Protein AF-A0A8T5UD43-F1 (afdb_monomer_lite)

Structure (mmCIF, N/CA/C/O backbone):
data_AF-A0A8T5UD43-F1
#
_entry.id   AF-A0A8T5UD43-F1
#
loop_
_atom_site.group_PDB
_atom_site.id
_atom_site.type_symbol
_atom_site.label_atom_id
_atom_site.label_alt_id
_atom_site.label_comp_id
_atom_site.label_asym_id
_atom_site.label_entity_id
_atom_site.label_seq_id
_atom_site.pdbx_PDB_ins_code
_atom_site.Cartn_x
_atom_site.Cartn_y
_atom_site.Cartn_z
_atom_site.occupancy
_atom_site.B_iso_or_equiv
_atom_site.auth_seq_id
_atom_site.auth_comp_id
_atom_site.auth_asym_id
_atom_site.auth_atom_id
_atom_site.pdbx_PDB_model_num
ATOM 1 N N . MET A 1 1 ? 3.627 3.644 -30.834 1.00 61.16 1 MET A N 1
ATOM 2 C CA . MET A 1 1 ? 4.848 2.817 -30.928 1.00 61.16 1 MET A CA 1
ATOM 3 C C . MET A 1 1 ? 4.604 1.758 -31.985 1.00 61.16 1 MET A C 1
ATOM 5 O O . MET A 1 1 ? 3.469 1.311 -32.108 1.00 61.16 1 MET A O 1
ATOM 9 N N . SER A 1 2 ? 5.599 1.403 -32.795 1.00 85.69 2 SER A N 1
ATOM 10 C CA . SER A 1 2 ? 5.437 0.303 -33.752 1.00 85.69 2 SER A CA 1
ATOM 11 C C . SER A 1 2 ? 5.488 -1.035 -33.009 1.00 85.69 2 SER A C 1
ATOM 13 O O . SER A 1 2 ? 6.326 -1.213 -32.127 1.00 85.69 2 SER A O 1
ATOM 15 N N . GLU A 1 3 ? 4.671 -2.018 -33.395 1.00 85.94 3 GLU A N 1
ATOM 16 C CA . GLU A 1 3 ? 4.678 -3.365 -32.789 1.00 85.94 3 GLU A CA 1
ATOM 17 C C . GLU A 1 3 ? 6.077 -4.014 -32.761 1.00 85.94 3 GLU A C 1
ATOM 19 O O . GLU A 1 3 ? 6.402 -4.828 -31.892 1.00 85.94 3 GLU A O 1
ATOM 24 N N . LYS A 1 4 ? 6.935 -3.667 -33.730 1.00 87.69 4 LYS A N 1
ATOM 25 C CA . LYS A 1 4 ? 8.324 -4.144 -33.797 1.00 87.69 4 LYS A CA 1
ATOM 26 C C . LYS A 1 4 ? 9.180 -3.593 -32.653 1.00 87.69 4 LYS A C 1
ATOM 28 O O . LYS A 1 4 ? 10.029 -4.313 -32.128 1.00 87.69 4 LYS A O 1
ATOM 33 N N . GLU A 1 5 ? 8.961 -2.344 -32.262 1.00 87.81 5 GLU A N 1
ATOM 34 C CA . GLU A 1 5 ? 9.717 -1.674 -31.201 1.00 87.81 5 GLU A CA 1
ATOM 35 C C . GLU A 1 5 ? 9.360 -2.249 -29.831 1.00 87.81 5 GLU A C 1
ATOM 37 O O . GLU A 1 5 ? 10.254 -2.556 -29.042 1.00 87.81 5 GLU A O 1
ATOM 42 N N . GLU A 1 6 ? 8.074 -2.499 -29.583 1.00 85.75 6 GLU A N 1
ATOM 43 C CA . GLU A 1 6 ? 7.592 -3.115 -28.342 1.00 85.75 6 GLU A CA 1
ATOM 44 C C . GLU A 1 6 ? 8.174 -4.520 -28.143 1.00 85.75 6 GLU A C 1
ATOM 46 O O . GLU A 1 6 ? 8.718 -4.831 -27.079 1.00 85.75 6 GLU A O 1
ATOM 51 N N . LYS A 1 7 ? 8.177 -5.352 -29.196 1.00 87.00 7 LYS A N 1
ATOM 52 C CA . LYS A 1 7 ? 8.784 -6.696 -29.158 1.00 87.00 7 LYS A CA 1
ATOM 53 C C . LYS A 1 7 ? 10.276 -6.650 -28.821 1.00 87.00 7 LYS A C 1
ATOM 55 O O . LYS A 1 7 ? 10.768 -7.485 -28.055 1.00 87.00 7 LYS A O 1
ATOM 60 N N . LEU A 1 8 ? 11.012 -5.682 -29.370 1.00 90.62 8 LEU A N 1
ATOM 61 C CA . LEU A 1 8 ? 12.433 -5.496 -29.062 1.00 90.62 8 LEU A CA 1
ATOM 62 C C . LEU A 1 8 ? 12.650 -5.072 -27.604 1.00 90.62 8 LEU A C 1
ATOM 64 O O . LEU A 1 8 ? 13.583 -5.564 -26.961 1.00 90.62 8 LEU A O 1
ATOM 68 N N . LEU A 1 9 ? 11.788 -4.207 -27.072 1.00 89.12 9 LEU A N 1
ATOM 69 C CA . LEU A 1 9 ? 11.841 -3.720 -25.692 1.00 89.12 9 LEU A CA 1
ATOM 70 C C . LEU A 1 9 ? 11.626 -4.864 -24.688 1.00 89.12 9 LEU A C 1
ATOM 72 O O . LEU A 1 9 ? 12.456 -5.074 -23.799 1.00 89.12 9 LEU A O 1
ATOM 76 N N . VAL A 1 10 ? 10.599 -5.690 -24.908 1.00 85.50 10 VAL A N 1
ATOM 77 C CA . VAL A 1 10 ? 10.301 -6.876 -24.083 1.00 85.50 10 VAL A CA 1
ATOM 78 C C . VAL A 1 10 ? 11.444 -7.899 -24.138 1.00 85.50 10 VAL A C 1
ATOM 80 O O . VAL A 1 10 ? 11.866 -8.432 -23.106 1.00 85.50 10 VAL A O 1
ATOM 83 N N . ARG A 1 11 ? 12.027 -8.149 -25.320 1.00 87.00 11 ARG A N 1
ATOM 84 C CA . ARG A 1 11 ? 13.167 -9.075 -25.467 1.00 87.00 11 ARG A CA 1
ATOM 85 C C . ARG A 1 11 ? 14.407 -8.590 -24.710 1.00 87.00 11 ARG A C 1
ATOM 87 O O . ARG A 1 11 ? 15.098 -9.393 -24.083 1.00 87.00 11 ARG A O 1
ATOM 94 N N . LYS A 1 12 ? 14.697 -7.286 -24.742 1.00 89.88 12 LYS A N 1
ATOM 95 C CA . LYS A 1 12 ? 15.799 -6.701 -23.961 1.00 89.88 12 LYS A CA 1
ATOM 96 C C . LYS A 1 12 ? 15.545 -6.834 -22.456 1.00 89.88 12 LYS A C 1
ATOM 98 O O . LYS A 1 12 ? 16.437 -7.280 -21.736 1.00 89.88 12 LYS A O 1
ATOM 103 N N . ALA A 1 13 ? 14.335 -6.519 -21.989 1.00 86.31 13 ALA A N 1
ATOM 104 C CA . ALA A 1 13 ? 13.967 -6.622 -20.576 1.00 86.31 13 ALA A CA 1
ATOM 105 C C . ALA A 1 13 ? 14.096 -8.063 -20.046 1.00 86.31 13 ALA A C 1
ATOM 107 O O . ALA A 1 13 ? 14.746 -8.300 -19.027 1.00 86.31 13 ALA A O 1
ATOM 108 N N . THR A 1 14 ? 13.565 -9.042 -20.782 1.00 85.06 14 THR A N 1
ATOM 109 C CA . THR A 1 14 ? 13.639 -10.468 -20.416 1.00 85.06 14 THR A CA 1
ATOM 110 C C . THR A 1 14 ? 15.074 -11.002 -20.392 1.00 85.06 14 THR A C 1
ATOM 112 O O . THR A 1 14 ? 15.444 -11.727 -19.466 1.00 85.06 14 THR A O 1
ATOM 115 N N . LEU A 1 15 ? 15.926 -10.612 -21.349 1.00 88.06 15 LEU A N 1
ATOM 116 C CA . LEU A 1 15 ? 17.350 -10.970 -21.340 1.00 88.06 15 LEU A CA 1
ATOM 117 C C . LEU A 1 15 ? 18.093 -10.378 -20.137 1.00 88.06 15 LEU A C 1
ATOM 119 O O . LEU A 1 15 ? 18.899 -11.076 -19.518 1.00 88.06 15 LEU A O 1
ATOM 123 N N . ASN A 1 16 ? 17.811 -9.124 -19.783 1.00 89.81 16 ASN A N 1
ATOM 124 C CA . ASN A 1 16 ? 18.417 -8.470 -18.623 1.00 89.81 16 ASN A CA 1
ATOM 125 C C . ASN A 1 16 ? 18.009 -9.155 -17.311 1.00 89.81 16 ASN A C 1
ATOM 127 O O . ASN A 1 16 ? 18.869 -9.441 -16.476 1.00 89.81 16 ASN A O 1
ATOM 131 N N . LEU A 1 17 ? 16.727 -9.499 -17.154 1.00 86.56 17 LEU A N 1
ATOM 132 C CA . LEU A 1 17 ? 16.239 -10.267 -16.004 1.00 86.56 17 LEU A CA 1
ATOM 133 C C . LEU A 1 17 ? 16.913 -11.641 -15.921 1.00 86.56 17 LEU A C 1
ATOM 135 O O . LEU A 1 17 ? 17.408 -12.024 -14.862 1.00 86.56 17 LEU A O 1
ATOM 139 N N . ARG A 1 18 ? 17.015 -12.359 -17.044 1.00 86.88 18 ARG A N 1
ATOM 140 C CA . ARG A 1 18 ? 17.670 -13.672 -17.104 1.00 86.88 18 ARG A CA 1
ATOM 141 C C . ARG A 1 18 ? 19.152 -13.611 -16.731 1.00 86.88 18 ARG A C 1
ATOM 143 O O . ARG A 1 18 ? 19.638 -14.510 -16.052 1.00 86.88 18 ARG A O 1
ATOM 150 N N . ARG A 1 19 ? 19.876 -12.569 -17.157 1.00 89.44 19 ARG A N 1
ATOM 151 C CA . ARG A 1 19 ? 21.281 -12.354 -16.764 1.00 89.44 19 ARG A CA 1
ATOM 152 C C . ARG A 1 19 ? 21.420 -12.130 -15.258 1.00 89.44 19 ARG A C 1
ATOM 154 O O . ARG A 1 19 ? 22.349 -12.659 -14.664 1.00 89.44 19 ARG A O 1
ATOM 161 N N . LYS A 1 20 ? 20.492 -11.386 -14.647 1.00 89.38 20 LYS A N 1
ATOM 162 C CA . LYS A 1 20 ? 20.528 -11.051 -13.215 1.00 89.38 20 LYS A CA 1
ATOM 163 C C . LYS A 1 20 ? 20.094 -12.203 -12.302 1.00 89.38 20 LYS A C 1
ATOM 165 O O . LYS A 1 20 ? 20.681 -12.382 -11.242 1.00 89.38 20 LYS A O 1
ATOM 170 N N . TYR A 1 21 ? 19.066 -12.962 -12.685 1.00 89.19 21 TYR A N 1
ATOM 171 C CA . TYR A 1 21 ? 18.407 -13.938 -11.802 1.00 89.19 21 TYR A CA 1
ATOM 172 C C . TYR A 1 21 ? 18.541 -15.402 -12.252 1.00 89.19 21 TYR A C 1
ATOM 174 O O . TYR A 1 21 ? 18.075 -16.302 -11.553 1.00 89.19 21 TYR A O 1
ATOM 182 N N . GLY A 1 22 ? 19.196 -15.654 -13.388 1.00 88.75 22 GLY A N 1
ATOM 183 C CA . GLY A 1 22 ? 19.398 -16.991 -13.942 1.00 88.75 22 GLY A CA 1
ATOM 184 C C . GLY A 1 22 ? 18.198 -17.519 -14.734 1.00 88.75 22 GLY A C 1
ATOM 185 O O . GLY A 1 22 ? 17.271 -16.789 -15.077 1.00 88.75 22 GLY A O 1
ATOM 186 N N . ARG A 1 23 ? 18.235 -18.814 -15.078 1.00 83.44 23 ARG A N 1
ATOM 187 C CA . ARG A 1 23 ? 17.182 -19.494 -15.867 1.00 83.44 23 ARG A CA 1
ATOM 188 C C . ARG A 1 23 ? 16.050 -20.074 -15.014 1.00 83.44 23 ARG A C 1
ATOM 190 O O . ARG A 1 23 ? 15.013 -20.420 -15.563 1.00 83.44 23 ARG A O 1
ATOM 197 N N . THR A 1 24 ? 16.263 -20.217 -13.709 1.00 86.00 24 THR A N 1
ATOM 198 C CA . THR A 1 24 ? 15.349 -20.921 -12.798 1.00 86.00 24 THR A CA 1
ATOM 199 C C . THR A 1 24 ? 14.245 -20.028 -12.238 1.00 86.00 24 THR A C 1
ATOM 201 O O . THR A 1 24 ? 13.187 -20.533 -11.879 1.00 86.00 24 THR A O 1
ATOM 204 N N . LYS A 1 25 ? 14.457 -18.707 -12.170 1.00 83.56 25 LYS A N 1
ATOM 205 C CA . LYS A 1 25 ? 13.484 -17.755 -11.618 1.00 83.56 25 LYS A CA 1
ATOM 206 C C . LYS A 1 25 ? 12.697 -17.068 -12.731 1.00 83.56 25 LYS A C 1
ATOM 208 O O . LYS A 1 25 ? 13.278 -16.377 -13.563 1.00 83.56 25 LYS A O 1
ATOM 213 N N . GLN A 1 26 ? 11.375 -17.216 -12.705 1.00 81.12 26 GLN A N 1
ATOM 214 C CA . GLN A 1 26 ? 10.456 -16.416 -13.513 1.00 81.12 26 GLN A CA 1
ATOM 215 C C . GLN A 1 26 ? 10.054 -15.180 -12.708 1.00 81.12 26 GLN A C 1
ATOM 217 O O . GLN A 1 26 ? 9.596 -15.300 -11.573 1.00 81.12 26 GLN A O 1
ATOM 222 N N . ILE A 1 27 ? 10.284 -13.991 -13.264 1.00 83.62 27 ILE A N 1
ATOM 223 C CA . ILE A 1 27 ? 10.007 -12.721 -12.588 1.00 83.62 27 ILE A CA 1
ATOM 224 C C . ILE A 1 27 ? 8.981 -11.969 -13.406 1.00 83.62 27 ILE A C 1
ATOM 226 O O . ILE A 1 27 ? 9.266 -11.555 -14.528 1.00 83.62 27 ILE A O 1
ATOM 230 N N . ASN A 1 28 ? 7.818 -11.759 -12.802 1.00 83.12 28 ASN A N 1
ATOM 231 C CA . ASN A 1 28 ? 6.797 -10.882 -13.342 1.00 83.12 28 ASN A CA 1
ATOM 232 C C . ASN A 1 28 ? 7.025 -9.487 -12.765 1.00 83.12 28 ASN A C 1
ATOM 234 O O . ASN A 1 28 ? 6.955 -9.289 -11.550 1.00 83.12 28 ASN A O 1
ATOM 238 N N . ILE A 1 29 ? 7.347 -8.533 -13.638 1.00 83.25 29 ILE A N 1
ATOM 239 C CA . ILE A 1 29 ? 7.404 -7.122 -13.262 1.00 83.25 29 ILE A CA 1
ATOM 240 C C . ILE A 1 29 ? 5.959 -6.637 -13.180 1.00 83.25 29 ILE A C 1
ATOM 242 O O . ILE A 1 29 ? 5.236 -6.696 -14.169 1.00 83.25 29 ILE A O 1
ATOM 246 N N . VAL A 1 30 ? 5.549 -6.196 -11.993 1.00 87.31 30 VAL A N 1
ATOM 247 C CA . VAL A 1 30 ? 4.234 -5.593 -11.760 1.00 87.31 30 VAL A CA 1
ATOM 248 C C . VAL A 1 30 ? 4.456 -4.133 -11.418 1.00 87.31 30 VAL A C 1
ATOM 250 O O . VAL A 1 30 ? 5.132 -3.818 -10.433 1.00 87.31 30 VAL A O 1
ATOM 253 N N . GLU A 1 31 ? 3.895 -3.253 -12.234 1.00 87.56 31 GLU A N 1
ATOM 254 C CA . GLU A 1 31 ? 3.856 -1.825 -11.959 1.00 87.56 31 GLU A CA 1
ATOM 255 C C . GLU A 1 31 ? 2.636 -1.532 -11.088 1.00 87.56 31 GLU A C 1
ATOM 257 O O . GLU A 1 31 ? 1.556 -2.065 -11.319 1.00 87.56 31 GLU A O 1
ATOM 262 N N . ARG A 1 32 ? 2.844 -0.750 -10.026 1.00 91.56 32 ARG A N 1
ATOM 263 C CA . ARG A 1 32 ? 1.783 -0.332 -9.108 1.00 91.56 32 ARG A CA 1
ATOM 264 C C . ARG A 1 32 ? 1.798 1.170 -8.951 1.00 91.56 32 ARG A C 1
ATOM 266 O O . ARG A 1 32 ? 2.880 1.771 -8.817 1.00 91.56 32 ARG A O 1
ATOM 273 N N . ASP A 1 33 ? 0.606 1.736 -8.875 1.00 89.75 33 ASP A N 1
ATOM 274 C CA . ASP A 1 33 ? 0.417 3.173 -8.845 1.00 89.75 33 ASP A CA 1
ATOM 275 C C . ASP A 1 33 ? 0.802 3.759 -7.489 1.00 89.75 33 ASP A C 1
ATOM 277 O O . ASP A 1 33 ? 0.566 3.195 -6.414 1.00 89.75 33 ASP A O 1
ATOM 281 N N . ALA A 1 34 ? 1.478 4.905 -7.550 1.00 90.94 34 ALA A N 1
ATOM 282 C CA . ALA A 1 34 ? 1.839 5.679 -6.367 1.00 90.94 34 ALA A CA 1
ATOM 283 C C . ALA A 1 34 ? 0.729 6.658 -5.963 1.00 90.94 34 ALA A C 1
ATOM 285 O O . ALA A 1 34 ? 0.648 7.026 -4.792 1.00 90.94 34 ALA A O 1
ATOM 286 N N . PHE A 1 35 ? -0.086 7.073 -6.932 1.00 93.75 35 PHE A N 1
ATOM 287 C CA . PHE A 1 35 ? -1.181 8.018 -6.774 1.00 93.75 35 PHE A CA 1
ATOM 288 C C . PHE A 1 35 ? -2.491 7.274 -6.515 1.00 93.75 35 PHE A C 1
ATOM 290 O O . PHE A 1 35 ? -2.725 6.221 -7.103 1.00 93.75 35 PHE A O 1
ATOM 297 N N . VAL A 1 36 ? -3.342 7.826 -5.649 1.00 92.88 36 VAL A N 1
ATOM 298 C CA . VAL A 1 36 ? -4.655 7.251 -5.337 1.00 92.88 36 VAL A CA 1
ATOM 299 C C . VAL A 1 36 ? -5.736 8.200 -5.845 1.00 92.88 36 VAL A C 1
ATOM 301 O O . VAL A 1 36 ? -5.895 9.286 -5.289 1.00 92.88 36 VAL A O 1
ATOM 304 N N . PRO A 1 37 ? -6.473 7.823 -6.904 1.00 94.56 37 PRO A N 1
ATOM 305 C CA . PRO A 1 37 ? -7.640 8.564 -7.357 1.00 94.56 37 PRO A CA 1
ATOM 306 C C . PRO A 1 37 ? -8.723 8.636 -6.277 1.00 94.56 37 PRO A C 1
ATOM 308 O O . PRO A 1 37 ? -8.925 7.692 -5.512 1.00 94.56 37 PRO A O 1
ATOM 311 N N . SER A 1 38 ? -9.490 9.726 -6.274 1.00 94.00 38 SER A N 1
ATOM 312 C CA . SER A 1 38 ? -10.570 9.949 -5.305 1.00 94.00 38 SER A CA 1
ATOM 313 C C . SER A 1 38 ? -11.690 8.902 -5.374 1.00 94.00 38 SER A C 1
ATOM 315 O O . SER A 1 38 ? -12.342 8.639 -4.367 1.00 94.00 38 SER A O 1
ATOM 317 N N . SER A 1 39 ? -11.915 8.279 -6.536 1.00 94.50 39 SER A N 1
ATOM 318 C CA . SER A 1 39 ? -12.851 7.156 -6.690 1.00 94.50 39 SER A CA 1
ATOM 319 C C . SER A 1 39 ? -12.412 5.944 -5.869 1.00 94.50 39 SER A C 1
ATOM 321 O O . SER A 1 39 ? -13.167 5.462 -5.028 1.00 94.50 39 SER A O 1
ATOM 323 N N . ILE A 1 40 ? -11.159 5.517 -6.050 1.00 94.31 40 ILE A N 1
ATOM 324 C CA . ILE A 1 40 ? -10.554 4.400 -5.316 1.00 94.31 40 ILE A CA 1
ATOM 325 C C . ILE A 1 40 ? -10.519 4.706 -3.818 1.00 94.31 40 ILE A C 1
ATOM 327 O O . ILE A 1 40 ? -10.807 3.837 -3.000 1.00 94.31 40 ILE A O 1
ATOM 331 N N . GLU A 1 41 ? -10.209 5.945 -3.439 1.00 94.12 41 GLU A N 1
ATOM 332 C CA . GLU A 1 41 ? -10.198 6.353 -2.036 1.00 94.12 41 GLU A CA 1
ATOM 333 C C . GLU A 1 41 ? -11.571 6.168 -1.365 1.00 94.12 41 GLU A C 1
ATOM 335 O O . GLU A 1 41 ? -11.660 5.596 -0.274 1.00 94.12 41 GLU A O 1
ATOM 340 N N . LYS A 1 42 ? -12.653 6.597 -2.029 1.00 95.12 42 LYS A N 1
ATOM 341 C CA . LYS A 1 42 ? -14.026 6.413 -1.535 1.00 95.12 42 LYS A CA 1
ATOM 342 C C . LYS A 1 42 ? -14.375 4.934 -1.391 1.00 95.12 42 LYS A C 1
ATOM 344 O O . LYS A 1 42 ? -14.854 4.524 -0.335 1.00 95.12 42 LYS A O 1
ATOM 349 N N . GLU A 1 43 ? -14.054 4.121 -2.395 1.00 94.88 43 GLU A N 1
ATOM 350 C CA . GLU A 1 43 ? -14.280 2.672 -2.346 1.00 94.88 43 GLU A CA 1
ATOM 351 C C . GLU A 1 43 ? -13.506 1.994 -1.208 1.00 94.88 43 GLU A C 1
ATOM 353 O O . GLU A 1 43 ? -14.033 1.109 -0.522 1.00 94.88 43 GLU A O 1
ATOM 358 N N . ILE A 1 44 ? -12.251 2.400 -0.976 1.00 94.38 44 ILE A N 1
ATOM 359 C CA . ILE A 1 44 ? -11.454 1.903 0.147 1.00 94.38 44 ILE A CA 1
ATOM 360 C C . ILE A 1 44 ? -12.183 2.226 1.444 1.00 94.38 44 ILE A C 1
ATOM 362 O O . ILE A 1 44 ? -12.423 1.297 2.219 1.00 94.38 44 ILE A O 1
ATOM 366 N N . ARG A 1 45 ? -12.572 3.491 1.639 1.00 93.00 45 ARG A N 1
ATOM 367 C CA . ARG A 1 45 ? -13.235 3.999 2.845 1.00 93.00 45 ARG A CA 1
ATOM 368 C C . ARG A 1 45 ? -14.534 3.248 3.147 1.00 93.00 45 ARG A C 1
ATOM 370 O O . ARG A 1 45 ? -14.703 2.751 4.256 1.00 93.00 45 ARG A O 1
ATOM 377 N N . GLU A 1 46 ? -15.391 3.055 2.148 1.00 93.44 46 GLU A N 1
ATOM 378 C CA . GLU A 1 46 ? -16.637 2.279 2.266 1.00 93.44 46 GLU A CA 1
ATOM 379 C C . GLU A 1 46 ? -16.399 0.795 2.589 1.00 93.44 46 GLU A C 1
ATOM 381 O O . GLU A 1 46 ? -17.246 0.119 3.183 1.00 93.44 46 GLU A O 1
ATOM 386 N N . SER A 1 47 ? -15.241 0.258 2.196 1.00 92.12 47 SER A N 1
ATOM 387 C CA . SER A 1 47 ? -14.880 -1.136 2.450 1.00 92.12 47 SER A CA 1
ATOM 388 C C . SER A 1 47 ? -14.297 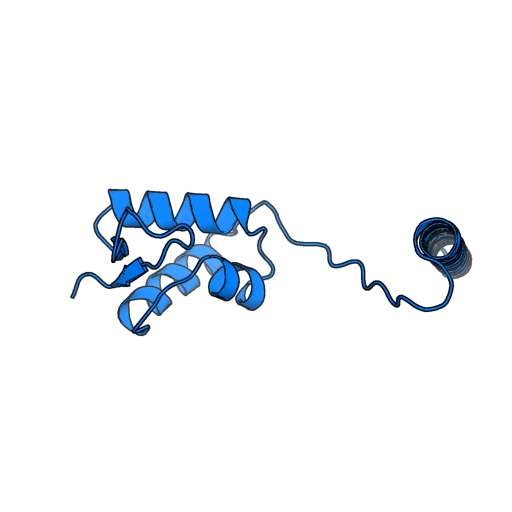-1.393 3.843 1.00 92.12 47 SER A C 1
ATOM 390 O O . SER A 1 47 ? -14.276 -2.553 4.257 1.00 92.12 47 SER A O 1
ATOM 392 N N . LEU A 1 48 ? -13.815 -0.364 4.553 1.00 91.50 48 LEU A N 1
ATOM 393 C CA . LEU A 1 48 ? -13.171 -0.499 5.868 1.00 91.50 48 LEU A CA 1
ATOM 394 C C . LEU A 1 48 ? -14.086 -1.137 6.931 1.00 91.50 48 LEU A C 1
ATOM 396 O O . LEU A 1 48 ? -13.678 -2.162 7.480 1.00 91.50 48 LEU A O 1
ATOM 400 N N . PRO A 1 49 ? -15.316 -0.644 7.192 1.00 90.31 49 PRO A N 1
ATOM 401 C CA . PRO A 1 49 ? -16.151 -1.174 8.278 1.00 90.31 49 PRO A CA 1
ATOM 402 C C . PRO A 1 49 ? -16.601 -2.624 8.050 1.00 90.31 49 PRO A C 1
ATOM 404 O O . PRO A 1 49 ? -16.894 -3.352 8.992 1.00 90.31 49 PRO A O 1
ATOM 407 N N . LYS A 1 50 ? -16.624 -3.086 6.794 1.00 90.50 50 LYS A N 1
ATOM 408 C CA . LYS A 1 50 ? -17.046 -4.450 6.433 1.00 90.50 50 LYS A CA 1
ATOM 409 C C . LYS A 1 50 ? -15.972 -5.505 6.728 1.00 90.50 50 LYS A C 1
ATOM 411 O O . LYS A 1 50 ? -16.250 -6.702 6.659 1.00 90.50 50 LYS A O 1
ATOM 416 N N . LYS A 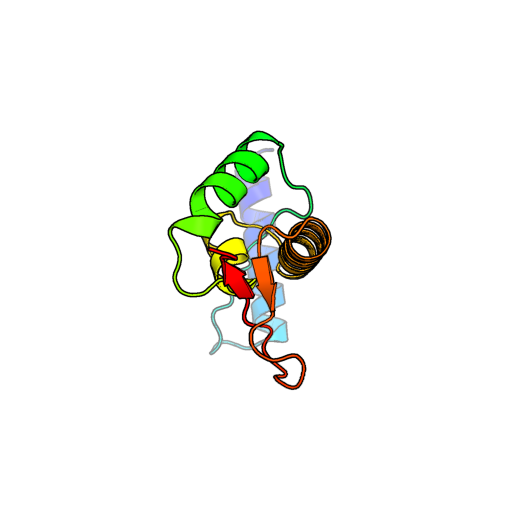1 51 ? -14.727 -5.094 6.985 1.00 89.56 51 LYS A N 1
ATOM 417 C CA . LYS A 1 51 ? -13.578 -5.998 7.119 1.00 89.56 51 LYS A CA 1
ATOM 418 C C . LYS A 1 51 ? -13.240 -6.233 8.582 1.00 89.56 51 LYS A C 1
ATOM 420 O O . LYS A 1 51 ? -13.040 -5.294 9.334 1.00 89.56 51 LYS A O 1
ATOM 425 N N . LYS A 1 52 ? -13.055 -7.502 8.956 1.00 90.75 52 LYS A N 1
ATOM 426 C CA . LYS A 1 52 ? -12.574 -7.874 10.298 1.00 90.75 52 LYS A CA 1
ATOM 427 C C . LYS A 1 52 ? -11.134 -7.438 10.555 1.00 90.75 52 LYS A C 1
ATOM 429 O O . LYS A 1 52 ? -10.786 -7.124 11.681 1.00 90.75 52 LYS A O 1
ATOM 434 N N . SER A 1 53 ? -10.293 -7.461 9.525 1.00 92.88 53 SER A N 1
ATOM 435 C CA . SER A 1 53 ? -8.901 -7.035 9.608 1.00 92.88 53 SER A CA 1
ATOM 436 C C . SER A 1 53 ? -8.478 -6.346 8.319 1.00 92.88 53 SER A C 1
ATOM 438 O O . SER A 1 53 ? -8.882 -6.712 7.209 1.00 92.88 53 SER A O 1
ATOM 440 N N . ILE A 1 54 ? -7.673 -5.306 8.477 1.00 95.38 54 ILE A N 1
ATOM 441 C CA . ILE A 1 54 ? -7.265 -4.407 7.412 1.00 95.38 54 ILE A CA 1
ATOM 442 C C . ILE A 1 54 ? -5.737 -4.397 7.393 1.00 95.38 54 ILE A C 1
ATOM 444 O O . ILE A 1 54 ? -5.075 -4.001 8.350 1.00 95.38 54 ILE A O 1
ATOM 448 N N . LEU A 1 55 ? -5.179 -4.870 6.280 1.00 95.44 55 LEU A N 1
ATOM 449 C CA . LEU A 1 55 ? -3.744 -4.914 6.022 1.00 95.44 55 LEU A CA 1
ATOM 450 C C . LEU A 1 55 ? -3.423 -4.047 4.811 1.00 95.44 55 LEU A C 1
ATOM 452 O O . LEU A 1 55 ? -4.149 -4.077 3.811 1.00 95.44 55 LEU A O 1
ATOM 456 N N . ALA A 1 56 ? -2.284 -3.357 4.858 1.00 95.06 56 ALA A N 1
ATOM 457 C CA . ALA A 1 56 ? -1.787 -2.590 3.718 1.00 95.06 56 ALA A CA 1
ATOM 458 C C . ALA A 1 56 ? -1.558 -3.479 2.484 1.00 95.06 56 ALA A C 1
ATOM 460 O O . ALA A 1 56 ? -1.859 -3.064 1.370 1.00 95.06 56 ALA A O 1
ATOM 461 N N . SER A 1 57 ? -1.092 -4.720 2.677 1.00 95.06 57 SER A N 1
ATOM 462 C CA . SER A 1 57 ? -0.901 -5.699 1.598 1.00 95.06 57 SER A CA 1
ATOM 463 C C . SER A 1 57 ? -2.204 -6.029 0.872 1.00 95.06 57 SER A C 1
ATOM 465 O O . SER A 1 57 ? -2.231 -6.057 -0.354 1.00 95.06 57 SER A O 1
ATOM 467 N N . ASN A 1 58 ? -3.295 -6.228 1.613 1.00 94.31 58 ASN A N 1
ATOM 468 C CA . ASN A 1 58 ? -4.591 -6.581 1.034 1.00 94.31 58 ASN A CA 1
ATOM 469 C C . ASN A 1 58 ? -5.173 -5.423 0.214 1.00 94.31 58 ASN A C 1
ATOM 471 O O . ASN A 1 58 ? -5.772 -5.653 -0.832 1.00 94.31 58 ASN A O 1
ATOM 475 N N . ILE A 1 59 ? -4.991 -4.180 0.670 1.00 94.44 59 ILE A N 1
ATOM 476 C CA . ILE A 1 59 ? -5.411 -2.984 -0.078 1.00 94.44 59 ILE A CA 1
ATOM 477 C C . ILE A 1 59 ? -4.537 -2.802 -1.321 1.00 94.44 59 ILE A C 1
ATOM 479 O O . ILE A 1 59 ? -5.068 -2.632 -2.414 1.00 94.44 59 ILE A O 1
ATOM 483 N N . ALA A 1 60 ? -3.216 -2.908 -1.170 1.00 94.75 60 ALA A N 1
ATOM 484 C CA . ALA A 1 60 ? -2.262 -2.779 -2.268 1.00 94.75 60 ALA A CA 1
ATOM 485 C C . ALA A 1 60 ? -2.517 -3.790 -3.396 1.00 94.75 60 ALA A C 1
ATOM 487 O O . ALA A 1 60 ? -2.425 -3.436 -4.564 1.00 94.75 60 ALA A O 1
ATOM 488 N N . LEU A 1 61 ? -2.857 -5.035 -3.051 1.00 93.31 61 LEU A N 1
ATOM 489 C CA . LEU A 1 61 ? -3.185 -6.071 -4.032 1.00 93.31 61 LEU A CA 1
ATOM 490 C C . LEU A 1 61 ? -4.554 -5.867 -4.682 1.00 93.31 61 LEU A C 1
ATOM 492 O O . LEU A 1 61 ? -4.708 -6.184 -5.852 1.00 93.31 61 LEU A O 1
ATOM 496 N N . LYS A 1 62 ? -5.552 -5.374 -3.938 1.00 93.25 62 LYS A N 1
ATOM 497 C CA . LYS A 1 62 ? -6.912 -5.210 -4.467 1.00 93.25 62 LYS A CA 1
ATOM 498 C C . LYS A 1 62 ? -7.034 -4.033 -5.439 1.00 93.25 62 LYS A C 1
ATOM 500 O O . LYS A 1 62 ? -7.830 -4.111 -6.365 1.00 93.25 62 LYS A O 1
ATOM 505 N N . PHE A 1 63 ? -6.296 -2.955 -5.193 1.00 93.50 63 PHE A N 1
ATOM 506 C CA . PHE A 1 63 ? -6.407 -1.698 -5.941 1.00 93.50 63 PHE A CA 1
ATOM 507 C C . PHE A 1 63 ? -5.144 -1.365 -6.751 1.00 93.50 63 PHE A C 1
ATOM 509 O O . PHE A 1 63 ? -4.979 -0.225 -7.167 1.00 93.50 63 PHE A O 1
ATOM 516 N N . ASP A 1 64 ? -4.224 -2.325 -6.908 1.00 92.81 64 ASP A N 1
ATOM 517 C CA . ASP A 1 64 ? -2.932 -2.161 -7.598 1.00 92.81 64 ASP A CA 1
ATOM 518 C C . ASP A 1 64 ? -2.107 -0.939 -7.147 1.00 92.81 64 ASP A C 1
ATOM 520 O O . ASP A 1 64 ? -1.345 -0.328 -7.899 1.00 92.81 64 ASP A O 1
ATOM 524 N N . LEU A 1 65 ? -2.191 -0.624 -5.853 1.00 94.50 65 LEU A N 1
ATOM 525 C CA . LEU A 1 65 ? -1.470 0.480 -5.224 1.00 94.50 65 LEU A CA 1
ATOM 526 C C . LEU A 1 65 ? -0.128 0.029 -4.648 1.00 94.50 65 LEU A C 1
ATOM 528 O O . LEU A 1 65 ? 0.044 -1.099 -4.176 1.00 94.50 65 LEU A O 1
ATOM 532 N N . ARG A 1 66 ? 0.846 0.940 -4.582 1.00 95.06 66 ARG A N 1
ATOM 533 C CA . ARG A 1 66 ? 2.083 0.690 -3.829 1.00 95.06 66 ARG A CA 1
ATOM 534 C C . ARG A 1 66 ? 1.784 0.477 -2.344 1.00 95.06 66 ARG A C 1
ATOM 536 O O . ARG A 1 66 ? 1.038 1.229 -1.721 1.00 95.06 66 ARG A O 1
ATOM 543 N N . ILE A 1 67 ? 2.466 -0.499 -1.741 1.00 94.38 67 ILE A N 1
ATOM 544 C CA . ILE A 1 67 ? 2.345 -0.814 -0.305 1.00 94.38 67 ILE A CA 1
ATOM 545 C C . ILE A 1 67 ? 2.677 0.401 0.570 1.00 94.38 67 ILE A C 1
ATOM 547 O O . ILE A 1 67 ? 2.027 0.632 1.587 1.00 94.38 67 ILE A O 1
ATOM 551 N N . SER A 1 68 ? 3.673 1.199 0.181 1.00 95.12 68 SER A N 1
ATOM 552 C CA . SER A 1 68 ? 4.025 2.439 0.881 1.00 95.12 68 SER A CA 1
ATOM 553 C C . SER A 1 68 ? 2.864 3.434 0.903 1.00 95.12 68 SER A C 1
ATOM 555 O O . SER A 1 68 ? 2.579 4.006 1.950 1.00 95.12 68 SER A O 1
ATOM 557 N N . THR A 1 69 ? 2.168 3.593 -0.223 1.00 95.44 69 THR A N 1
ATOM 558 C CA . THR A 1 69 ? 1.007 4.479 -0.353 1.00 95.44 69 THR A CA 1
ATOM 559 C C . THR A 1 69 ? -0.160 3.971 0.489 1.00 95.44 69 THR A C 1
ATOM 561 O O . THR A 1 69 ? -0.736 4.734 1.258 1.00 95.44 69 THR A O 1
ATOM 564 N N . ALA A 1 70 ? -0.448 2.667 0.443 1.00 95.31 70 ALA A N 1
ATOM 565 C CA . ALA A 1 7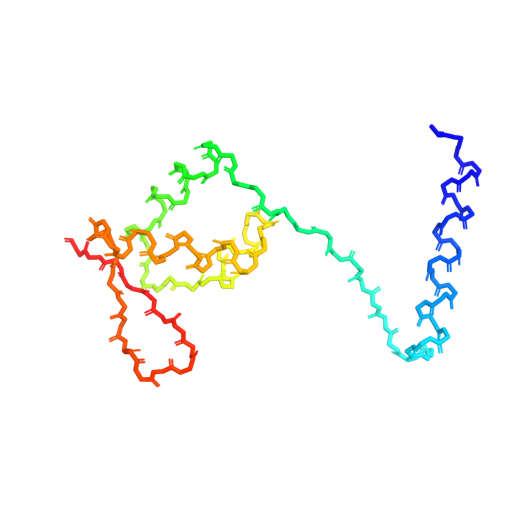0 ? -1.480 2.057 1.282 1.00 95.31 70 ALA A CA 1
ATOM 566 C C . ALA A 1 70 ? -1.194 2.238 2.788 1.00 95.31 70 ALA A C 1
ATOM 568 O O . ALA A 1 70 ? -2.106 2.511 3.562 1.00 95.31 70 ALA A O 1
ATOM 569 N N . ASN A 1 71 ? 0.072 2.139 3.211 1.00 95.31 71 ASN A N 1
ATOM 570 C CA . ASN A 1 71 ? 0.464 2.402 4.599 1.00 95.31 71 ASN A CA 1
ATOM 571 C C . ASN A 1 71 ? 0.232 3.861 5.016 1.00 95.31 71 ASN A C 1
ATOM 573 O O . ASN A 1 71 ? -0.160 4.105 6.154 1.00 95.31 71 ASN A O 1
ATOM 577 N N . LEU A 1 72 ? 0.506 4.823 4.131 1.00 95.25 72 LEU A N 1
ATOM 578 C CA . LEU A 1 72 ? 0.247 6.239 4.406 1.00 95.25 72 LEU A CA 1
ATOM 579 C C . LEU A 1 72 ? -1.254 6.502 4.549 1.00 95.25 72 LEU A C 1
ATOM 581 O O . LEU A 1 72 ? -1.655 7.136 5.520 1.00 95.25 72 LEU A O 1
ATOM 585 N N . LEU A 1 73 ? -2.069 5.937 3.656 1.00 95.12 73 LEU A N 1
ATOM 586 C CA . LEU A 1 73 ? -3.529 6.031 3.722 1.00 95.12 73 LEU A CA 1
ATOM 587 C C . LEU A 1 73 ? -4.097 5.462 5.023 1.00 95.12 73 LEU A C 1
ATOM 589 O O . LEU A 1 73 ? -4.890 6.111 5.692 1.00 95.12 73 LEU A O 1
ATOM 593 N N . LEU A 1 74 ? -3.665 4.265 5.426 1.00 94.69 74 LEU A N 1
ATOM 594 C CA . LEU A 1 74 ? -4.146 3.660 6.670 1.00 94.69 74 LEU A CA 1
ATOM 595 C C . LEU A 1 74 ? -3.756 4.482 7.902 1.00 94.69 74 LEU A C 1
ATOM 597 O O . LEU A 1 74 ? -4.563 4.625 8.812 1.00 94.69 74 LEU A O 1
ATOM 601 N N . LYS A 1 75 ? -2.560 5.079 7.923 1.00 95.06 75 LYS A N 1
ATOM 602 C CA . LYS A 1 75 ? -2.178 6.009 8.996 1.00 95.06 75 LYS A CA 1
ATOM 603 C C . LYS A 1 75 ? -3.053 7.263 9.029 1.00 95.06 75 LYS A C 1
ATOM 605 O O . LYS A 1 75 ? -3.347 7.754 10.112 1.00 95.06 75 LYS A O 1
ATOM 610 N N . GLN A 1 76 ? -3.451 7.789 7.870 1.00 95.00 76 GLN A N 1
ATOM 611 C CA . GLN A 1 76 ? -4.372 8.927 7.799 1.00 95.00 76 GLN A CA 1
ATOM 612 C C . GLN A 1 76 ? -5.742 8.547 8.367 1.00 95.00 76 GLN A C 1
ATOM 614 O O . GLN A 1 76 ? -6.232 9.230 9.258 1.00 95.00 76 GLN A O 1
ATOM 619 N N . TYR A 1 77 ? -6.300 7.406 7.959 1.00 94.69 77 TYR A N 1
ATOM 620 C CA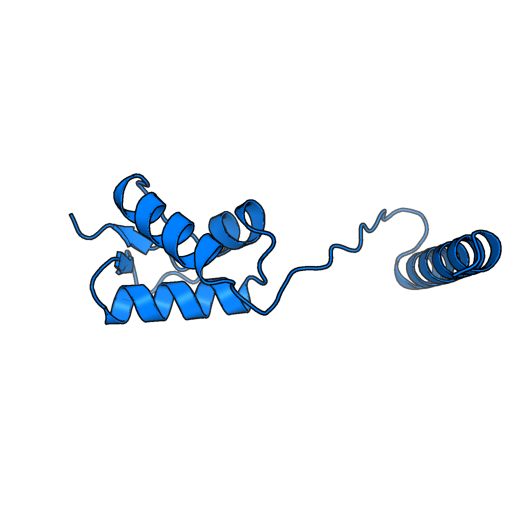 . TYR A 1 77 ? -7.578 6.914 8.487 1.00 94.69 77 TYR A CA 1
ATOM 621 C C . TYR A 1 77 ? -7.539 6.567 9.976 1.00 94.69 77 TYR A C 1
ATOM 623 O O . TYR A 1 77 ? -8.544 6.711 10.668 1.00 94.69 77 TYR A O 1
ATOM 631 N N . GLU A 1 78 ? -6.391 6.115 10.476 1.00 94.25 78 GLU A N 1
ATOM 632 C CA . GLU A 1 78 ? -6.160 5.951 11.909 1.00 94.25 78 GLU A CA 1
ATOM 633 C C . GLU A 1 78 ? -6.187 7.304 12.632 1.00 94.25 78 GLU A C 1
ATOM 635 O O . GLU A 1 78 ? -6.858 7.433 13.653 1.00 94.25 78 GLU A O 1
ATOM 640 N N . GLY A 1 79 ? -5.529 8.329 12.079 1.00 93.75 79 GLY A N 1
ATOM 641 C CA . GLY A 1 79 ? -5.565 9.695 12.612 1.00 93.75 79 GLY A CA 1
ATOM 642 C C . GLY A 1 79 ? -6.955 10.342 12.568 1.00 93.75 79 GLY A C 1
ATOM 643 O O . GLY A 1 79 ? -7.298 11.111 13.459 1.00 93.75 79 GLY A O 1
ATOM 644 N N . GLU A 1 80 ? -7.771 9.996 11.571 1.00 93.25 80 GLU A N 1
ATOM 645 C CA . GLU A 1 80 ? -9.181 10.401 11.459 1.00 93.25 80 GLU A CA 1
ATOM 646 C C . GLU A 1 80 ? -10.117 9.600 12.387 1.00 93.25 80 GLU A C 1
ATOM 648 O O . GLU A 1 80 ? -11.282 9.960 12.545 1.00 93.25 80 GLU A O 1
ATOM 653 N N . GLY A 1 81 ? -9.636 8.514 13.005 1.00 92.31 81 GLY A N 1
ATOM 654 C CA . GLY A 1 81 ? -10.411 7.672 13.921 1.00 92.31 81 GLY A CA 1
ATOM 655 C C . GLY A 1 81 ? -11.333 6.643 13.253 1.00 92.31 81 GLY A C 1
ATOM 656 O O . GLY A 1 81 ? -12.136 6.014 13.945 1.00 92.31 81 GLY A O 1
ATOM 657 N N . LEU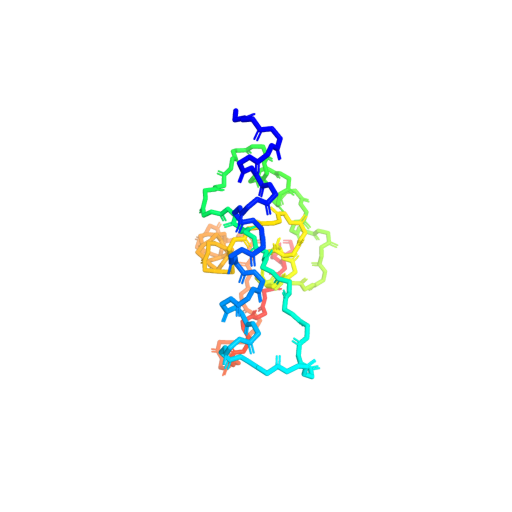 A 1 82 ? -11.215 6.433 11.936 1.00 91.50 82 LEU A N 1
ATOM 658 C CA . LEU A 1 82 ? -12.007 5.452 11.174 1.00 91.50 82 LEU A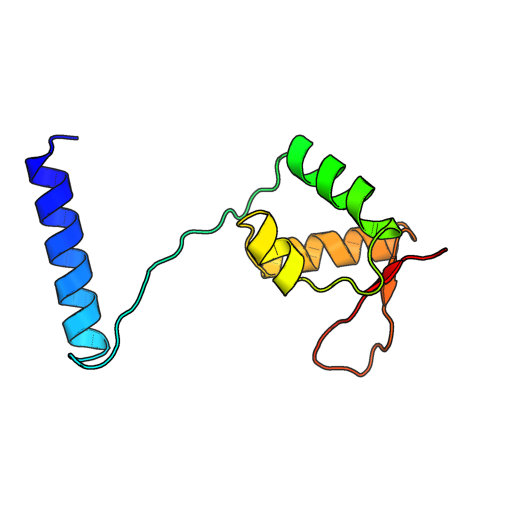 CA 1
ATOM 659 C C . LEU A 1 82 ? -11.571 4.007 11.448 1.00 91.50 82 LEU A C 1
ATOM 661 O O . LEU A 1 82 ? -12.368 3.068 11.395 1.00 91.50 82 LEU A O 1
ATOM 665 N N . ILE A 1 83 ? -10.279 3.820 11.703 1.00 94.81 83 ILE A N 1
ATOM 666 C CA . ILE A 1 83 ? -9.673 2.525 12.002 1.00 94.81 83 ILE A CA 1
ATOM 667 C C . ILE A 1 83 ? -8.746 2.662 13.200 1.00 94.81 83 ILE A C 1
ATOM 669 O O . ILE A 1 83 ? -8.217 3.732 13.480 1.00 94.81 83 ILE A O 1
ATOM 673 N N . LYS A 1 84 ? -8.511 1.552 13.886 1.00 94.88 84 LYS A N 1
ATOM 674 C CA . LYS A 1 84 ? -7.595 1.468 15.016 1.00 94.88 84 LYS A CA 1
ATOM 675 C C . LYS A 1 84 ? -6.536 0.421 14.735 1.00 94.88 84 LYS A C 1
ATOM 677 O O . LYS A 1 84 ? -6.824 -0.636 14.173 1.00 94.88 84 LYS A O 1
ATOM 682 N N . LEU A 1 85 ? -5.305 0.692 15.134 1.00 94.62 85 LEU A N 1
ATOM 683 C CA . LEU A 1 85 ? -4.255 -0.309 15.091 1.00 94.62 85 LEU A CA 1
ATOM 684 C C . LEU A 1 85 ? -4.434 -1.316 16.239 1.00 94.62 85 LEU A C 1
ATOM 686 O O . LEU A 1 85 ? -4.644 -0.939 17.391 1.00 94.62 85 LEU A O 1
ATOM 690 N N . LEU A 1 86 ? -4.400 -2.606 15.899 1.00 93.50 86 LEU A N 1
ATOM 691 C CA . LEU A 1 86 ? -4.698 -3.703 16.820 1.00 93.50 86 LEU A CA 1
ATOM 692 C C . LEU A 1 86 ? -3.640 -3.827 17.923 1.00 93.50 86 LEU A C 1
ATOM 694 O O . LEU A 1 86 ? -3.981 -3.861 19.100 1.00 93.50 86 LEU A O 1
ATOM 698 N N . ASP A 1 87 ? -2.367 -3.898 17.528 1.00 91.62 87 ASP A N 1
ATOM 699 C CA . ASP A 1 87 ? -1.225 -3.995 18.439 1.00 91.62 87 ASP A CA 1
ATOM 700 C C . ASP A 1 87 ? -0.017 -3.234 17.857 1.00 91.62 87 ASP A C 1
ATOM 702 O O . ASP A 1 87 ? 0.482 -3.609 16.787 1.00 91.62 87 ASP A O 1
ATOM 706 N N . PRO A 1 88 ? 0.459 -2.165 18.526 1.00 89.88 88 PRO A N 1
ATOM 707 C CA . PRO A 1 88 ? 1.579 -1.345 18.061 1.00 89.88 88 PRO A CA 1
ATOM 708 C C . PRO A 1 88 ? 2.927 -2.069 18.059 1.00 89.88 88 PRO A C 1
ATOM 710 O O . PRO A 1 88 ? 3.833 -1.638 17.344 1.00 89.88 88 PRO A O 1
ATOM 713 N N . ASN A 1 89 ? 3.075 -3.161 18.813 1.00 92.75 89 ASN A N 1
ATOM 714 C CA . ASN A 1 89 ? 4.338 -3.889 18.931 1.00 92.75 89 ASN A CA 1
ATOM 715 C C . ASN A 1 89 ? 4.563 -4.887 17.789 1.00 92.75 89 ASN A C 1
ATOM 717 O O . ASN A 1 89 ? 5.684 -5.364 17.583 1.00 92.75 89 ASN A O 1
ATOM 721 N N . LEU A 1 90 ? 3.518 -5.212 17.024 1.00 91.69 90 LEU A N 1
ATOM 722 C CA . LEU A 1 90 ? 3.644 -6.118 15.893 1.00 91.69 90 LEU A CA 1
ATOM 723 C C . LEU A 1 90 ? 4.417 -5.459 14.747 1.00 91.69 90 LEU A C 1
ATOM 725 O O . LEU A 1 90 ? 4.116 -4.354 14.298 1.00 91.69 90 LEU A O 1
ATOM 729 N N . LYS A 1 91 ? 5.379 -6.204 14.187 1.00 88.56 91 LYS A N 1
ATOM 730 C CA . LYS A 1 91 ? 6.081 -5.801 12.953 1.00 88.56 91 LYS A CA 1
ATOM 731 C C . LYS A 1 91 ? 5.111 -5.635 11.783 1.00 88.56 91 LYS A C 1
ATOM 733 O O . LYS A 1 91 ? 5.279 -4.743 10.954 1.00 88.56 91 LYS A O 1
ATOM 738 N N . LEU A 1 92 ? 4.115 -6.517 11.710 1.00 91.31 92 LEU A N 1
ATOM 739 C CA . LEU A 1 92 ? 3.027 -6.413 10.751 1.00 91.31 92 LEU A CA 1
ATOM 740 C C . LEU A 1 92 ? 1.922 -5.555 11.361 1.00 91.31 92 LEU A C 1
ATOM 742 O O . LEU A 1 92 ? 1.285 -5.963 12.327 1.00 91.31 92 LEU A O 1
ATOM 746 N N . LYS A 1 93 ? 1.678 -4.385 10.773 1.00 92.94 93 LYS A N 1
ATOM 747 C CA . LYS A 1 93 ? 0.609 -3.494 11.220 1.00 92.94 93 LYS A CA 1
ATOM 748 C C . LYS A 1 93 ? -0.742 -4.037 10.783 1.00 92.94 93 LYS A C 1
ATOM 750 O O . LYS A 1 93 ? -1.024 -4.117 9.587 1.00 92.94 93 LYS A O 1
ATOM 755 N N . ILE A 1 94 ? -1.551 -4.404 11.768 1.00 95.44 94 ILE A N 1
ATOM 756 C CA . ILE A 1 94 ? -2.911 -4.895 11.578 1.00 95.44 94 ILE A CA 1
ATOM 757 C C . ILE A 1 94 ? -3.855 -3.812 12.074 1.00 95.44 94 ILE A C 1
ATOM 759 O O . ILE A 1 94 ? -3.773 -3.400 13.229 1.00 95.44 94 ILE A O 1
ATOM 763 N N . TYR A 1 95 ? -4.746 -3.367 11.198 1.00 95.38 95 TYR A N 1
ATOM 764 C CA . TYR A 1 95 ? -5.793 -2.417 11.535 1.00 95.38 95 TYR A CA 1
ATOM 765 C C . TYR A 1 95 ? -7.132 -3.139 11.678 1.00 95.38 95 TYR A C 1
ATOM 767 O O . TYR A 1 95 ? -7.401 -4.129 10.993 1.00 95.38 95 TYR A O 1
ATOM 775 N N . VAL A 1 96 ? -7.972 -2.627 12.562 1.00 95.19 96 VAL A N 1
ATOM 776 C CA . VAL A 1 96 ? -9.345 -3.065 12.813 1.00 95.19 96 VAL A CA 1
ATOM 777 C C . VAL A 1 96 ? -10.278 -1.864 12.656 1.00 95.19 96 VAL A C 1
ATOM 779 O O . VAL A 1 96 ? -9.871 -0.742 12.969 1.00 95.19 96 VAL A O 1
ATOM 782 N N . PRO A 1 97 ? -11.501 -2.056 12.139 1.00 93.38 97 PRO A N 1
ATOM 783 C CA . PRO A 1 97 ? -12.482 -0.981 12.094 1.00 93.38 97 PRO A CA 1
ATOM 784 C C . PRO A 1 97 ? -12.833 -0.542 13.518 1.00 93.38 97 PRO A C 1
ATOM 786 O O . PRO A 1 97 ? -12.924 -1.369 14.427 1.00 93.38 97 PRO A O 1
ATOM 789 N N . ASN A 1 98 ? -12.995 0.764 13.706 1.00 85.62 98 ASN A N 1
ATOM 790 C CA . ASN A 1 98 ? -13.565 1.309 14.929 1.00 85.62 98 ASN A CA 1
ATOM 791 C C . ASN A 1 98 ? -15.091 1.185 14.771 1.00 85.62 98 ASN A C 1
ATOM 793 O O . ASN A 1 98 ? -15.623 1.742 13.812 1.00 85.62 98 ASN A O 1
ATOM 797 N N . SER A 1 99 ? -15.735 0.338 15.587 1.00 65.81 99 SER A N 1
ATOM 798 C CA . SER A 1 99 ? -17.164 -0.017 15.466 1.00 65.81 99 SER A CA 1
ATOM 799 C C . SER A 1 99 ? -18.091 1.184 15.322 1.00 65.81 99 SER A C 1
ATOM 801 O O . SER A 1 99 ? -17.875 2.173 16.056 1.00 65.81 99 SER A O 1
#

Secondary structure (DSSP, 8-state):
--HHHHHHHHHHHHHHHHHHH-SS--------BSS--HHHHHHHHHHSTT-S-B-HHHHHHHTTB-HHHHHHHHHHHHHTTSEEES-TT-SS--EEE--

Radius of gyration: 18.67 Å; chains: 1; bounding box: 38×31×53 Å

pLDDT: mean 90.76, std 5.4, range [61.16, 95.44]

Sequence (99 aa):
MSEKEEKLLVRKATLNLRRKYGRTKQINIVERDAFVPSSIEKEIRESLPKKKSILASNIALKFDLRISTANLLLKQYEGEGLIKLLDPNLKLKIYVPNS

Foldseek 3Di:
DDPVVVVVVVVVVVVVCCVVPNDPDDDDDQDADADDDPVLLVVVLVCQQVDQKDFLVVSCVVRRHDSVSSVVSVVVCVVVVQWDFPDPPDPGTIIGGDD